Protein AF-A0A8H4LBF2-F1 (afdb_monomer)

Secondary structure (DSSP, 8-state):
--STTS-SHHHHHHHHHHHHHHHHHHHHHHHHHHHHHHH-STTS--------HHHHHHHHHHHHHHHHHHHHHHHHHHHHHHHHHTSPPHHHHHHHHHTT-PPPPSS--HHHHHHS-HHHHHHHHHHHHHHHHHHHHHHHH----------

Foldseek 3Di:
DPVVPQPDVVSVVLVVLVVLLVVLVVVVVVVVVVQCVVQVDPPDDDDPDDDDPVVLVVVLVVQLVVLLVNLVSLLVSLVVLLQVLQADDPVLCVVCVVVVHDDDHPDRDVVSNVSGDPVSVVSNVVSVVVSVVSNVCSNVSDDDDDDDDDD

Structure (mmCIF, N/CA/C/O backbone):
data_AF-A0A8H4LBF2-F1
#
_entry.id   AF-A0A8H4LBF2-F1
#
loop_
_atom_site.group_PDB
_atom_site.id
_atom_site.type_symbol
_atom_site.label_atom_id
_atom_site.label_alt_id
_atom_site.label_comp_id
_atom_site.label_asym_id
_atom_site.label_entity_id
_atom_site.label_seq_id
_atom_site.pdbx_PDB_ins_code
_atom_site.Cartn_x
_atom_site.Cartn_y
_atom_site.Cartn_z
_atom_site.occupancy
_atom_site.B_iso_or_equiv
_atom_site.auth_seq_id
_atom_site.auth_comp_id
_atom_site.auth_asym_id
_atom_site.auth_atom_id
_atom_site.pdbx_PDB_model_num
ATOM 1 N N . MET A 1 1 ? 18.751 13.906 20.011 1.00 41.94 1 MET A N 1
ATOM 2 C CA . MET A 1 1 ? 17.590 14.571 20.652 1.00 41.94 1 MET A CA 1
ATOM 3 C C . MET A 1 1 ? 16.353 14.667 19.734 1.00 41.94 1 MET A C 1
ATOM 5 O O . MET A 1 1 ? 15.510 15.525 19.936 1.00 41.94 1 MET A O 1
ATOM 9 N N . LEU A 1 2 ? 16.204 13.779 18.738 1.00 52.69 2 LEU A N 1
ATOM 10 C CA . LEU A 1 2 ? 14.989 13.670 17.903 1.00 52.69 2 LEU A CA 1
ATOM 11 C C . LEU A 1 2 ? 14.232 12.349 18.134 1.00 52.69 2 LEU A C 1
ATOM 13 O O . LEU A 1 2 ? 13.057 12.250 17.807 1.00 52.69 2 LEU A O 1
ATOM 17 N N . TRP A 1 3 ? 14.892 11.358 18.740 1.00 53.91 3 TRP A N 1
ATOM 18 C CA . TRP A 1 3 ? 14.364 10.005 18.937 1.00 53.91 3 TRP A CA 1
ATOM 19 C C . TRP A 1 3 ? 13.335 9.909 20.076 1.00 53.91 3 TRP A C 1
ATOM 21 O O . TRP A 1 3 ? 12.391 9.137 19.994 1.00 53.91 3 TRP A O 1
ATOM 31 N N . GLU A 1 4 ? 13.459 10.750 21.105 1.00 56.78 4 GLU A N 1
ATOM 32 C CA . GLU A 1 4 ? 12.587 10.722 22.294 1.00 56.78 4 GLU A CA 1
ATOM 33 C C . GLU A 1 4 ? 11.195 11.333 22.060 1.00 56.78 4 GLU A C 1
ATOM 35 O O . GLU A 1 4 ? 10.250 11.028 22.781 1.00 56.78 4 GLU A O 1
ATOM 40 N N . LYS A 1 5 ? 11.032 12.178 21.032 1.00 56.66 5 LYS A N 1
ATOM 41 C CA . LYS A 1 5 ? 9.732 12.784 20.687 1.00 56.66 5 LYS A CA 1
ATOM 42 C C . LYS A 1 5 ? 8.864 11.906 19.784 1.00 56.66 5 LYS A C 1
ATOM 44 O O . LYS A 1 5 ? 7.695 12.228 19.573 1.00 56.66 5 LYS A O 1
ATOM 49 N N . ILE A 1 6 ? 9.407 10.817 19.245 1.00 56.09 6 ILE A N 1
ATOM 50 C CA . ILE A 1 6 ? 8.674 9.935 18.340 1.00 56.09 6 ILE A CA 1
ATOM 51 C C . ILE A 1 6 ? 8.069 8.812 19.185 1.00 56.09 6 ILE A C 1
ATOM 53 O O . ILE A 1 6 ? 8.711 7.808 19.474 1.00 56.09 6 ILE A O 1
ATOM 57 N N . GLY A 1 7 ? 6.834 9.034 19.645 1.00 54.94 7 GLY A N 1
ATOM 58 C CA . GLY A 1 7 ? 6.114 8.118 20.531 1.00 54.94 7 GLY A CA 1
ATOM 59 C C . GLY A 1 7 ? 6.092 6.668 20.035 1.00 54.94 7 GLY A C 1
ATOM 60 O O . GLY A 1 7 ? 6.061 6.440 18.833 1.00 54.94 7 GLY A O 1
ATOM 61 N N . SER A 1 8 ? 6.104 5.725 20.990 1.00 62.41 8 SER A N 1
ATOM 62 C CA . SER A 1 8 ? 5.985 4.255 20.878 1.00 62.41 8 SER A CA 1
ATOM 63 C C . SER A 1 8 ? 6.383 3.652 19.522 1.00 62.41 8 SER A C 1
ATOM 65 O O . SER A 1 8 ? 5.649 3.816 18.552 1.00 62.41 8 SER A O 1
ATOM 67 N N . GLY A 1 9 ? 7.468 2.872 19.466 1.00 70.44 9 GLY A N 1
ATOM 68 C CA . GLY A 1 9 ? 8.115 2.381 18.233 1.00 70.44 9 GLY A CA 1
ATOM 69 C C . GLY A 1 9 ? 7.216 1.908 17.073 1.00 70.44 9 GLY A C 1
ATOM 70 O O . GLY A 1 9 ? 7.595 2.080 15.917 1.00 70.44 9 GLY A O 1
ATOM 71 N N . TRP A 1 10 ? 6.000 1.411 17.331 1.00 71.56 10 TRP A N 1
ATOM 72 C CA . TRP A 1 10 ? 5.013 1.091 16.291 1.00 71.56 10 TRP A CA 1
ATOM 73 C C . TRP A 1 10 ? 4.550 2.302 15.459 1.00 71.56 10 TRP A C 1
ATOM 75 O O . TRP A 1 10 ? 4.295 2.153 14.267 1.00 71.56 10 TRP A O 1
ATOM 85 N N . ARG A 1 11 ? 4.472 3.507 16.041 1.00 74.31 11 ARG A N 1
ATOM 86 C CA . ARG A 1 11 ? 4.106 4.740 15.320 1.00 74.31 11 ARG A CA 1
ATOM 87 C C . ARG A 1 11 ? 5.233 5.199 14.409 1.00 74.31 11 ARG A C 1
ATOM 89 O O . ARG A 1 11 ? 4.961 5.622 13.293 1.00 74.31 11 ARG A O 1
ATOM 96 N N . LEU A 1 12 ? 6.487 5.072 14.850 1.00 77.75 12 LEU A N 1
ATOM 97 C CA . LEU A 1 12 ? 7.650 5.333 14.000 1.00 77.75 12 LEU A CA 1
ATOM 98 C C . LEU A 1 12 ? 7.679 4.362 12.816 1.00 77.75 12 LEU A C 1
ATOM 100 O O . LEU A 1 12 ? 7.802 4.801 11.677 1.00 77.75 12 LEU A O 1
ATOM 104 N N . ALA A 1 13 ? 7.504 3.062 13.073 1.00 72.81 13 ALA A N 1
ATOM 105 C CA . ALA A 1 13 ? 7.440 2.052 12.020 1.00 72.81 13 ALA A CA 1
ATOM 106 C C . ALA A 1 13 ? 6.298 2.336 11.030 1.00 72.81 13 ALA A C 1
ATOM 108 O O . ALA A 1 13 ? 6.510 2.291 9.821 1.00 72.81 13 ALA A O 1
ATOM 109 N N . ALA A 1 14 ? 5.118 2.711 11.529 1.00 72.88 14 ALA A N 1
ATOM 110 C CA . ALA A 1 14 ? 3.988 3.112 10.697 1.00 72.88 14 ALA A CA 1
ATOM 111 C C . ALA A 1 14 ? 4.312 4.340 9.831 1.00 72.88 14 ALA A C 1
ATOM 113 O O . ALA A 1 14 ? 4.071 4.316 8.627 1.00 72.88 14 ALA A O 1
ATOM 114 N N . ILE A 1 15 ? 4.893 5.394 10.412 1.00 77.81 15 ILE A N 1
ATOM 115 C CA . ILE A 1 15 ?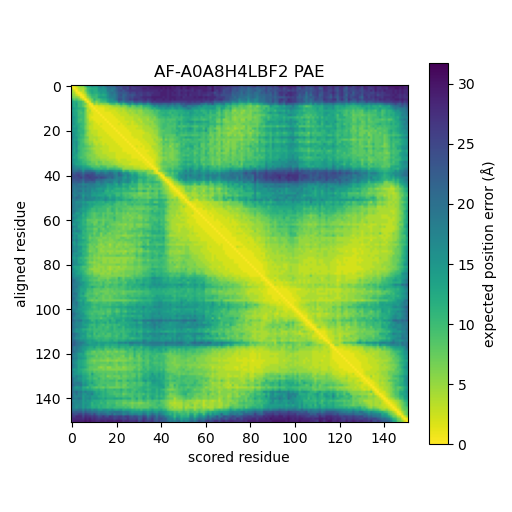 5.261 6.624 9.694 1.00 77.81 15 ILE A CA 1
ATOM 116 C C . ILE A 1 15 ? 6.301 6.325 8.610 1.00 77.81 15 ILE A C 1
ATOM 118 O O . ILE A 1 15 ? 6.101 6.704 7.459 1.00 77.81 15 ILE A O 1
ATOM 122 N N . LEU A 1 16 ? 7.373 5.603 8.945 1.00 79.38 16 LEU A N 1
ATOM 123 C CA . LEU A 1 16 ? 8.418 5.227 7.988 1.00 79.38 16 LEU A CA 1
ATOM 124 C C . LEU A 1 16 ? 7.846 4.412 6.824 1.00 79.38 16 LEU A C 1
ATOM 126 O O . LEU A 1 16 ? 8.136 4.698 5.665 1.00 79.38 16 LEU A O 1
ATOM 130 N N . ASN A 1 17 ? 6.980 3.447 7.128 1.00 75.94 17 ASN A N 1
ATOM 131 C CA . ASN A 1 17 ? 6.326 2.615 6.126 1.00 75.94 17 ASN A CA 1
ATOM 132 C C . ASN A 1 17 ? 5.354 3.418 5.243 1.00 75.94 17 ASN A C 1
ATOM 134 O O . ASN A 1 17 ? 5.272 3.195 4.038 1.00 75.94 17 ASN A O 1
ATOM 138 N N . THR A 1 18 ? 4.659 4.404 5.818 1.00 75.38 18 THR A N 1
ATOM 139 C CA . THR A 1 18 ? 3.793 5.327 5.063 1.00 75.38 18 THR A CA 1
ATOM 140 C C . THR A 1 18 ? 4.602 6.160 4.081 1.00 75.38 18 THR A C 1
ATOM 142 O O . THR A 1 18 ? 4.245 6.250 2.910 1.00 75.38 18 THR A O 1
ATOM 145 N N . ILE A 1 19 ? 5.698 6.761 4.554 1.00 81.44 19 ILE A N 1
ATOM 146 C CA . ILE A 1 19 ? 6.563 7.623 3.743 1.00 81.44 19 ILE A CA 1
ATOM 147 C C . ILE A 1 19 ? 7.172 6.816 2.596 1.00 81.44 19 ILE A C 1
ATOM 149 O O . ILE A 1 19 ? 7.114 7.255 1.450 1.00 81.44 19 ILE A O 1
ATOM 153 N N . ALA A 1 20 ? 7.694 5.622 2.887 1.00 77.31 20 ALA A N 1
ATOM 154 C CA . ALA A 1 20 ? 8.256 4.737 1.874 1.00 77.31 20 ALA A CA 1
ATOM 155 C C . ALA A 1 20 ? 7.223 4.401 0.787 1.00 77.31 20 ALA A C 1
ATOM 157 O O . ALA A 1 20 ? 7.475 4.623 -0.396 1.00 77.31 20 ALA A O 1
ATOM 158 N N . VAL A 1 21 ? 6.028 3.944 1.175 1.00 76.44 21 VAL A N 1
ATOM 159 C CA . VAL A 1 21 ? 4.952 3.605 0.229 1.00 76.44 21 VAL A CA 1
ATOM 160 C C . VAL A 1 21 ? 4.486 4.809 -0.584 1.00 76.44 21 VAL A C 1
ATOM 162 O O . VAL A 1 21 ? 4.242 4.673 -1.783 1.00 76.44 21 VAL A O 1
ATOM 165 N N . PHE A 1 22 ? 4.390 5.988 0.029 1.00 79.00 22 PHE A N 1
ATOM 166 C CA . PHE A 1 22 ? 4.002 7.207 -0.674 1.00 79.00 22 PHE A CA 1
ATOM 167 C C . PHE A 1 22 ? 5.025 7.581 -1.754 1.00 79.00 22 PHE A C 1
ATOM 169 O O . PHE A 1 22 ? 4.645 7.816 -2.899 1.00 79.00 22 PHE A O 1
ATOM 176 N N . ILE A 1 23 ? 6.322 7.545 -1.426 1.00 81.81 23 ILE A N 1
ATOM 177 C CA . ILE A 1 23 ? 7.407 7.796 -2.386 1.00 81.81 23 ILE A CA 1
ATOM 178 C C . ILE A 1 23 ? 7.342 6.796 -3.548 1.00 81.81 23 ILE A C 1
ATOM 180 O O . ILE A 1 23 ? 7.389 7.206 -4.708 1.00 81.81 23 ILE A O 1
ATOM 184 N N . PHE A 1 24 ? 7.168 5.503 -3.260 1.00 75.38 24 PHE A N 1
ATOM 185 C CA . PHE A 1 24 ? 7.070 4.476 -4.301 1.00 75.38 24 PHE A CA 1
ATOM 186 C C . PHE A 1 24 ? 5.841 4.645 -5.193 1.00 75.38 24 PHE A C 1
ATOM 188 O O . PHE A 1 24 ? 5.935 4.475 -6.407 1.00 75.38 24 PHE A O 1
ATOM 195 N N . THR A 1 25 ? 4.701 5.016 -4.614 1.00 74.62 25 THR A N 1
ATOM 196 C CA . THR A 1 25 ? 3.462 5.233 -5.371 1.00 74.62 25 THR A CA 1
ATOM 197 C C . THR A 1 25 ? 3.590 6.439 -6.301 1.00 74.62 25 THR A C 1
ATOM 199 O O . THR A 1 25 ? 3.202 6.357 -7.463 1.00 74.62 25 THR A O 1
ATOM 202 N N . ILE A 1 26 ? 4.196 7.534 -5.828 1.00 81.12 26 ILE A N 1
ATOM 203 C CA . ILE A 1 26 ? 4.478 8.716 -6.654 1.00 81.12 26 ILE A CA 1
ATOM 204 C C . ILE A 1 26 ? 5.456 8.373 -7.779 1.00 81.12 26 ILE A C 1
ATOM 206 O O . ILE A 1 26 ? 5.205 8.715 -8.932 1.00 81.12 26 ILE A O 1
ATOM 210 N N . PHE A 1 27 ? 6.536 7.654 -7.471 1.00 81.25 27 PHE A N 1
ATOM 211 C CA . PHE A 1 27 ? 7.506 7.226 -8.476 1.00 81.25 27 PHE A CA 1
ATOM 212 C C . PHE A 1 27 ? 6.857 6.348 -9.558 1.00 81.25 27 PHE A C 1
ATOM 214 O O . PHE A 1 27 ? 7.015 6.617 -10.748 1.00 81.25 27 PHE A O 1
ATOM 221 N N . GLY A 1 28 ? 6.052 5.358 -9.159 1.00 75.12 28 GLY A N 1
ATOM 222 C CA . GLY A 1 28 ? 5.296 4.515 -10.087 1.00 75.12 28 GLY A CA 1
ATOM 223 C C . GLY A 1 28 ? 4.296 5.303 -10.941 1.00 75.12 28 GLY A C 1
ATOM 224 O O . GLY A 1 28 ? 4.219 5.086 -12.149 1.00 75.12 28 GLY A O 1
ATOM 225 N N . ALA A 1 29 ? 3.577 6.262 -10.351 1.00 77.19 29 ALA A N 1
ATOM 226 C CA . ALA A 1 29 ? 2.634 7.117 -11.073 1.00 77.19 29 ALA A CA 1
ATOM 227 C C . ALA A 1 29 ? 3.327 8.011 -12.115 1.00 77.19 29 ALA A C 1
ATOM 229 O O . ALA A 1 29 ? 2.810 8.167 -13.220 1.00 77.19 29 ALA A O 1
ATOM 230 N N . ILE A 1 30 ? 4.509 8.553 -11.797 1.00 83.50 30 ILE A N 1
ATOM 231 C CA . ILE A 1 30 ? 5.317 9.345 -12.737 1.00 83.50 30 ILE A CA 1
ATOM 232 C C . ILE A 1 30 ? 5.743 8.488 -13.930 1.00 83.50 30 ILE A C 1
ATOM 234 O O . ILE A 1 30 ? 5.597 8.921 -15.072 1.00 83.50 30 ILE A O 1
ATOM 238 N N . LEU A 1 31 ? 6.229 7.268 -13.685 1.00 75.94 31 LEU A N 1
ATOM 239 C CA . LEU A 1 31 ? 6.641 6.357 -14.754 1.00 75.94 31 LEU A CA 1
ATOM 240 C C . LEU A 1 31 ? 5.467 5.951 -15.649 1.00 75.94 31 LEU A C 1
ATOM 242 O O . LEU A 1 31 ? 5.604 5.954 -16.871 1.00 75.94 31 LEU A O 1
ATOM 246 N N . LEU A 1 32 ? 4.307 5.649 -15.060 1.00 73.62 32 LEU A N 1
ATOM 247 C CA . LEU A 1 32 ? 3.093 5.336 -15.816 1.00 73.62 32 LEU A CA 1
ATOM 248 C C . LEU A 1 32 ? 2.625 6.525 -16.652 1.00 73.62 32 LEU A C 1
ATOM 250 O O . LEU A 1 32 ? 2.347 6.364 -17.837 1.00 73.62 32 LEU A O 1
ATOM 254 N N . TYR A 1 33 ? 2.581 7.721 -16.064 1.00 81.06 33 TYR A N 1
ATOM 255 C CA . TYR A 1 33 ? 2.230 8.942 -16.784 1.00 81.06 33 TYR A CA 1
ATOM 256 C C . TYR A 1 33 ? 3.183 9.190 -17.957 1.00 81.06 33 TYR A C 1
ATOM 258 O O . TYR A 1 33 ? 2.743 9.453 -19.076 1.00 81.06 33 TYR A O 1
ATOM 266 N N . TRP A 1 34 ? 4.490 9.049 -17.722 1.00 78.75 34 TRP A N 1
ATOM 267 C CA . TRP A 1 34 ? 5.499 9.224 -18.759 1.00 78.75 34 TRP A CA 1
ATOM 268 C C . TRP A 1 34 ? 5.333 8.199 -19.886 1.00 78.75 34 TRP A C 1
ATOM 270 O O . TRP A 1 34 ? 5.287 8.583 -21.054 1.00 78.75 34 TRP A O 1
ATOM 280 N N . SER A 1 35 ? 5.124 6.928 -19.536 1.00 69.19 35 SER A N 1
ATOM 281 C CA . SER A 1 35 ? 4.858 5.841 -20.484 1.00 69.19 35 SER A CA 1
ATOM 282 C C . SER A 1 35 ? 3.615 6.107 -21.342 1.00 69.19 35 SER A C 1
ATOM 284 O O . SER A 1 35 ? 3.694 6.077 -22.569 1.00 69.19 35 SER A O 1
ATOM 286 N N . VAL A 1 36 ? 2.484 6.475 -20.729 1.00 73.88 36 VAL A N 1
ATOM 287 C CA . VAL A 1 36 ? 1.234 6.779 -21.450 1.00 73.88 36 VAL A CA 1
ATOM 288 C C . VAL A 1 36 ? 1.398 8.002 -22.356 1.00 73.88 36 VAL A C 1
ATOM 290 O O . VAL A 1 36 ? 0.967 7.974 -23.508 1.00 73.88 36 VAL A O 1
ATOM 293 N N . SER A 1 37 ? 2.069 9.055 -21.873 1.00 78.00 37 SER A N 1
ATOM 294 C CA . SER A 1 37 ? 2.296 10.278 -22.655 1.00 78.00 37 SER A CA 1
ATOM 295 C C . SER A 1 37 ? 3.179 10.058 -23.888 1.00 78.00 37 SER A C 1
ATOM 297 O O . SER A 1 37 ? 3.022 10.761 -24.883 1.00 78.00 37 SER A O 1
ATOM 299 N N . LYS A 1 38 ? 4.095 9.081 -23.840 1.00 72.62 38 LYS A N 1
ATOM 300 C CA . LYS A 1 38 ? 4.989 8.741 -24.955 1.00 72.62 38 LYS A CA 1
ATOM 301 C C . LYS A 1 38 ? 4.418 7.682 -25.891 1.00 72.62 38 LYS A C 1
ATOM 303 O O . LYS A 1 38 ? 4.654 7.777 -27.090 1.00 72.62 38 LYS A O 1
ATOM 308 N N . SER A 1 39 ? 3.682 6.701 -25.370 1.00 64.56 39 SER A N 1
ATOM 309 C CA . SER A 1 39 ? 3.162 5.582 -26.167 1.00 64.56 39 SER A CA 1
ATOM 310 C C . SER A 1 39 ? 1.886 5.947 -26.944 1.00 64.56 39 SER A C 1
ATOM 312 O O . SER A 1 39 ? 1.576 5.305 -27.942 1.00 64.56 39 SER A O 1
ATOM 314 N N . GLY A 1 40 ? 1.129 6.974 -26.524 1.00 60.34 40 GLY A N 1
ATOM 315 C CA . GLY A 1 40 ? -0.064 7.468 -27.237 1.00 60.34 40 GLY A CA 1
ATOM 316 C C . GLY A 1 40 ? -1.248 6.484 -27.314 1.00 60.34 40 GLY A C 1
ATOM 317 O O . GLY A 1 40 ? -2.327 6.860 -27.765 1.00 60.34 40 GLY A O 1
ATOM 318 N N . SER A 1 41 ? -1.075 5.241 -26.855 1.00 60.00 41 SER A N 1
ATOM 319 C CA . SER A 1 41 ? -2.067 4.165 -26.844 1.00 60.00 41 SER A CA 1
ATOM 320 C C . SER A 1 41 ? -1.833 3.230 -25.652 1.00 60.00 41 SER A C 1
ATOM 322 O O . SER A 1 41 ? -0.701 3.019 -25.222 1.00 60.00 41 SER A O 1
ATOM 324 N N . MET A 1 42 ? -2.916 2.655 -25.116 1.00 57.00 42 MET A N 1
ATOM 325 C CA . MET A 1 42 ? -2.873 1.692 -24.003 1.00 57.00 42 MET A CA 1
ATOM 326 C C . MET A 1 42 ? -2.426 0.283 -24.432 1.00 57.00 42 MET A C 1
ATOM 328 O O . MET A 1 42 ? -2.144 -0.541 -23.570 1.00 57.00 42 MET A O 1
ATOM 332 N N . ASN A 1 43 ? -2.379 -0.003 -25.739 1.00 59.88 43 ASN A N 1
ATOM 333 C CA . ASN A 1 43 ? -2.081 -1.340 -26.277 1.00 59.88 43 ASN A CA 1
ATOM 334 C C . ASN A 1 43 ? -0.663 -1.482 -26.851 1.00 59.88 43 ASN A C 1
ATOM 336 O O . ASN A 1 43 ? -0.302 -2.554 -27.333 1.00 59.88 43 ASN A O 1
ATOM 340 N N . THR A 1 44 ? 0.142 -0.421 -26.837 1.00 63.97 44 THR A N 1
ATOM 341 C CA . THR A 1 44 ? 1.519 -0.450 -27.339 1.00 63.97 44 THR A CA 1
ATOM 342 C C . THR A 1 44 ? 2.501 -0.643 -26.194 1.00 63.97 44 THR A C 1
ATOM 344 O O . THR A 1 44 ? 2.613 0.197 -25.298 1.00 63.97 44 THR A O 1
ATOM 347 N N . ASN A 1 45 ? 3.232 -1.760 -26.244 1.00 68.38 45 ASN A N 1
ATOM 348 C CA . ASN A 1 45 ? 4.337 -2.041 -25.333 1.00 68.38 45 ASN A CA 1
ATOM 349 C C . ASN A 1 45 ? 5.410 -0.955 -25.480 1.00 68.38 45 ASN A C 1
ATOM 351 O O . ASN A 1 45 ? 5.920 -0.721 -26.575 1.00 68.38 45 ASN A O 1
ATOM 355 N N . PHE A 1 46 ? 5.742 -0.288 -24.377 1.00 71.50 46 PHE A N 1
ATOM 356 C CA . PHE A 1 46 ? 6.771 0.745 -24.358 1.00 71.50 46 PHE A CA 1
ATOM 357 C C . PHE A 1 46 ? 8.155 0.111 -24.173 1.00 71.50 46 PHE A C 1
ATOM 359 O O . PHE A 1 46 ? 8.447 -0.466 -23.123 1.00 71.50 46 PHE A O 1
ATOM 366 N N . ILE A 1 47 ? 9.015 0.233 -25.187 1.00 74.25 47 ILE A N 1
ATOM 367 C CA . ILE A 1 47 ? 10.414 -0.204 -25.115 1.00 74.25 47 ILE A CA 1
ATOM 368 C C . ILE A 1 47 ? 11.214 0.903 -24.427 1.00 74.25 47 ILE A C 1
ATOM 370 O O . ILE A 1 47 ? 11.493 1.945 -25.014 1.00 74.25 47 ILE A O 1
ATOM 374 N N . PHE A 1 48 ? 11.555 0.691 -23.157 1.00 74.88 48 PHE A N 1
ATOM 375 C CA . PHE A 1 48 ? 12.293 1.670 -22.351 1.00 74.88 48 PHE A CA 1
ATOM 376 C C . PHE A 1 48 ? 13.816 1.457 -22.370 1.00 74.88 48 PHE A C 1
ATOM 378 O O . PHE A 1 48 ? 14.558 2.357 -21.982 1.00 74.88 48 PHE A O 1
ATOM 385 N N . PHE A 1 49 ? 14.288 0.273 -22.773 1.00 76.06 49 PHE A N 1
ATOM 386 C CA . PHE A 1 49 ? 15.707 -0.075 -22.803 1.00 76.06 49 PHE A CA 1
ATOM 387 C C . PHE A 1 49 ? 15.994 -1.056 -23.939 1.00 76.06 49 PHE A C 1
ATOM 389 O O . PHE A 1 49 ? 15.389 -2.125 -24.004 1.00 76.06 49 PHE A O 1
ATOM 396 N N . GLU A 1 50 ? 16.942 -0.695 -24.799 1.00 80.25 50 GLU A N 1
ATOM 397 C CA . GLU A 1 50 ? 17.416 -1.523 -25.903 1.00 80.25 50 GLU A CA 1
ATOM 398 C C . GLU A 1 50 ? 18.931 -1.686 -25.782 1.00 80.25 50 GLU A C 1
ATOM 400 O O . GLU A 1 50 ? 19.686 -0.711 -25.762 1.00 80.25 50 GLU A O 1
ATOM 405 N N . ASN A 1 51 ? 19.381 -2.928 -25.626 1.00 80.88 51 ASN A N 1
ATOM 406 C CA . ASN A 1 51 ? 20.794 -3.279 -25.582 1.00 80.88 51 ASN A CA 1
ATOM 407 C C . ASN A 1 51 ? 20.963 -4.785 -25.849 1.00 80.88 51 ASN A C 1
ATOM 409 O O . ASN A 1 51 ? 19.991 -5.535 -25.953 1.00 80.88 51 ASN A O 1
ATOM 413 N N . SER A 1 52 ? 22.216 -5.235 -25.895 1.00 83.19 52 SER A N 1
ATOM 414 C CA . SER A 1 52 ? 22.612 -6.643 -25.922 1.00 83.19 52 SER A CA 1
ATOM 415 C C . SER A 1 52 ? 21.829 -7.511 -24.925 1.00 83.19 52 SER A C 1
ATOM 417 O O . SER A 1 52 ? 21.541 -7.096 -23.799 1.00 83.19 52 SER A O 1
ATOM 419 N N . CYS A 1 53 ? 21.543 -8.756 -25.323 1.00 81.50 53 CYS A N 1
ATOM 420 C CA . CYS A 1 53 ? 20.738 -9.709 -24.550 1.00 81.50 53 CYS A CA 1
ATOM 421 C C . CYS A 1 53 ? 21.219 -9.859 -23.091 1.00 81.50 53 CYS A C 1
ATOM 423 O O . CYS A 1 53 ? 20.411 -9.828 -22.163 1.00 81.50 53 CYS A O 1
ATOM 425 N N . ASN A 1 54 ? 22.537 -9.906 -22.859 1.00 83.50 54 ASN A N 1
ATOM 426 C CA . ASN A 1 54 ? 23.101 -9.996 -21.507 1.00 83.50 54 ASN A CA 1
ATOM 427 C C . ASN A 1 54 ? 22.789 -8.767 -20.637 1.00 83.50 54 ASN A C 1
ATOM 429 O O . ASN A 1 54 ? 22.455 -8.922 -19.460 1.00 83.50 54 ASN A O 1
ATOM 433 N N . GLN A 1 55 ? 22.872 -7.554 -21.194 1.00 83.81 55 GLN A N 1
ATOM 434 C CA . GLN A 1 55 ? 22.549 -6.337 -20.445 1.00 83.81 55 GLN A CA 1
ATOM 435 C C . GLN A 1 55 ? 21.045 -6.218 -20.196 1.00 83.81 55 GLN A C 1
ATOM 437 O O . GLN A 1 55 ? 2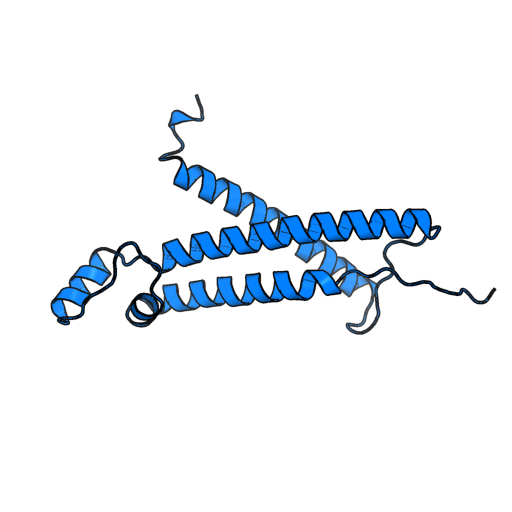0.636 -5.977 -19.061 1.00 83.81 55 GLN A O 1
ATOM 442 N N . SER A 1 56 ? 20.221 -6.475 -21.212 1.00 83.81 56 SER A N 1
ATOM 443 C CA . SER A 1 56 ? 18.758 -6.439 -21.103 1.00 83.81 56 SER A CA 1
ATOM 444 C C . SER A 1 56 ? 18.232 -7.454 -20.082 1.00 83.81 56 SER A C 1
ATOM 446 O O . SER A 1 56 ? 17.353 -7.129 -19.284 1.00 83.81 56 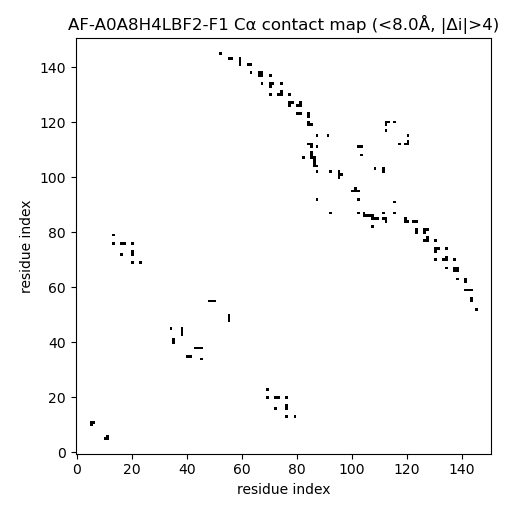SER A O 1
ATOM 448 N N . LYS A 1 57 ? 18.835 -8.649 -20.012 1.00 83.69 57 LYS A N 1
ATOM 449 C CA . LYS A 1 57 ? 18.517 -9.664 -18.997 1.00 83.69 57 LYS A CA 1
ATOM 450 C C . LYS A 1 57 ? 18.864 -9.205 -17.579 1.00 83.69 57 LYS A C 1
ATOM 452 O O . LYS A 1 57 ? 18.073 -9.409 -16.661 1.00 83.69 57 LYS A O 1
ATOM 457 N N . SER A 1 58 ? 20.024 -8.571 -17.394 1.00 86.12 58 SER A N 1
ATOM 458 C CA . SER A 1 58 ? 20.438 -8.036 -16.089 1.00 86.12 58 SER A CA 1
ATOM 459 C C . SER A 1 58 ? 19.506 -6.911 -15.625 1.00 86.12 58 SER A C 1
ATOM 461 O O . SER A 1 58 ? 19.022 -6.928 -14.495 1.00 86.12 58 SER A O 1
ATOM 463 N N . VAL A 1 59 ? 19.175 -5.971 -16.516 1.00 83.94 59 VAL A N 1
ATOM 464 C CA . VAL A 1 59 ? 18.243 -4.869 -16.225 1.00 83.94 59 VAL A CA 1
ATOM 465 C C . VAL A 1 59 ? 16.850 -5.396 -15.882 1.00 83.94 59 VAL A C 1
ATOM 467 O O . VAL A 1 59 ? 16.265 -4.969 -14.889 1.00 83.94 59 VAL A O 1
ATOM 470 N N . ASN A 1 60 ? 16.334 -6.359 -16.649 1.00 84.12 60 ASN A N 1
ATOM 471 C CA . ASN A 1 60 ? 15.047 -6.986 -16.365 1.00 84.12 60 ASN A CA 1
ATOM 472 C C . ASN A 1 60 ? 15.035 -7.657 -14.978 1.00 84.12 60 ASN A C 1
ATOM 474 O O . ASN A 1 60 ? 14.106 -7.426 -14.206 1.00 84.12 60 ASN A O 1
ATOM 478 N N . LEU A 1 61 ? 16.092 -8.395 -14.616 1.00 85.62 61 LEU A N 1
ATOM 479 C CA . LEU A 1 61 ? 16.227 -9.003 -13.289 1.00 85.62 61 LEU A CA 1
ATOM 480 C C . LEU A 1 61 ? 16.175 -7.952 -12.169 1.00 85.62 61 LEU A C 1
ATOM 482 O O . LEU A 1 61 ? 15.413 -8.109 -11.214 1.00 85.62 61 LEU A O 1
ATOM 486 N N . TRP A 1 62 ? 16.961 -6.878 -12.282 1.00 84.62 62 TRP A N 1
ATOM 487 C CA . TRP A 1 62 ? 16.994 -5.812 -11.276 1.00 84.62 62 TRP A CA 1
ATOM 488 C C . TRP A 1 62 ? 15.655 -5.094 -11.142 1.00 84.62 62 TRP A C 1
ATOM 490 O O . TRP A 1 62 ? 15.229 -4.805 -10.023 1.00 84.62 62 TRP A O 1
ATOM 500 N N . LEU A 1 63 ? 14.963 -4.855 -12.256 1.00 84.19 63 LEU A N 1
ATOM 501 C CA . LEU A 1 63 ? 13.620 -4.285 -12.240 1.00 84.19 63 LEU A CA 1
ATOM 502 C C . LEU A 1 63 ? 12.632 -5.226 -11.554 1.00 84.19 63 LEU A C 1
ATOM 504 O O . LEU A 1 63 ? 11.933 -4.792 -10.646 1.00 84.19 63 LEU A O 1
ATOM 508 N N . HIS A 1 64 ? 12.610 -6.517 -11.891 1.00 83.38 64 HIS A N 1
ATOM 509 C CA . HIS A 1 64 ? 11.737 -7.475 -11.208 1.00 83.38 64 HIS A CA 1
ATOM 510 C C . HIS A 1 64 ? 12.022 -7.558 -9.705 1.00 83.38 64 HIS A C 1
ATOM 512 O O . HIS A 1 64 ? 11.086 -7.608 -8.907 1.00 83.38 64 HIS A O 1
ATOM 518 N N . LEU A 1 65 ? 13.293 -7.535 -9.296 1.00 84.31 65 LEU A N 1
ATOM 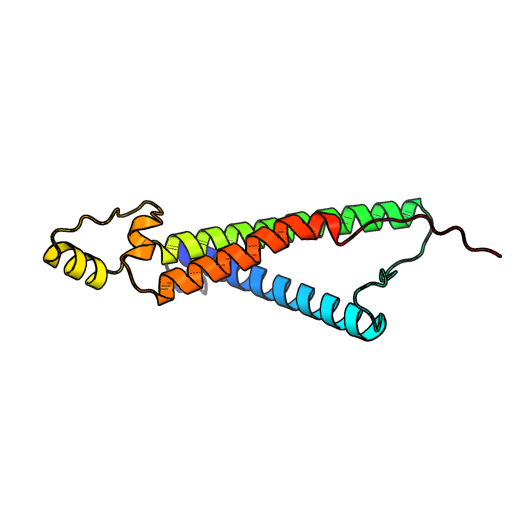519 C CA . LEU A 1 65 ? 13.670 -7.505 -7.881 1.00 84.31 65 LEU A CA 1
ATOM 520 C C . LEU A 1 65 ? 13.154 -6.242 -7.187 1.00 84.31 65 LEU A C 1
ATOM 522 O O . LEU A 1 65 ? 12.498 -6.340 -6.149 1.00 84.31 65 LEU A O 1
ATOM 526 N N . LEU A 1 66 ? 13.401 -5.068 -7.775 1.00 82.56 66 LEU A N 1
ATOM 527 C CA . LEU A 1 66 ? 12.932 -3.791 -7.244 1.00 82.56 66 LEU A CA 1
ATOM 528 C C . LEU A 1 66 ? 11.407 -3.791 -7.092 1.00 82.56 66 LEU A C 1
ATOM 530 O O . LEU A 1 66 ? 10.889 -3.461 -6.026 1.00 82.56 66 LEU A O 1
ATOM 534 N N . LEU A 1 67 ? 10.689 -4.211 -8.132 1.00 82.56 67 LEU A N 1
ATOM 535 C CA . LEU A 1 67 ? 9.229 -4.240 -8.159 1.00 82.56 67 LEU A CA 1
ATOM 536 C C . LEU A 1 67 ? 8.643 -5.226 -7.140 1.00 82.56 67 LEU A C 1
ATOM 538 O O . LEU A 1 67 ? 7.657 -4.904 -6.473 1.00 82.56 67 LEU A O 1
ATOM 542 N N . ASN A 1 68 ? 9.262 -6.393 -6.947 1.00 83.25 68 ASN A N 1
ATOM 543 C CA . ASN A 1 68 ? 8.848 -7.353 -5.920 1.00 83.25 68 ASN A CA 1
ATOM 544 C C . ASN A 1 68 ? 9.025 -6.792 -4.503 1.00 83.25 68 ASN A C 1
ATOM 546 O O . ASN A 1 68 ? 8.113 -6.908 -3.682 1.00 83.25 68 ASN A O 1
ATOM 550 N N . VAL A 1 69 ? 10.154 -6.135 -4.210 1.00 83.06 69 VAL A N 1
ATOM 551 C CA . VAL A 1 69 ? 10.376 -5.500 -2.899 1.00 83.06 69 VAL A CA 1
ATOM 552 C C . VAL A 1 69 ? 9.371 -4.370 -2.670 1.00 83.06 69 VAL A C 1
ATOM 554 O O . VAL A 1 69 ? 8.739 -4.312 -1.615 1.00 83.06 69 VAL A O 1
ATOM 557 N N . CYS A 1 70 ? 9.170 -3.507 -3.669 1.00 79.19 70 CYS A N 1
ATOM 558 C CA . CYS A 1 70 ? 8.241 -2.381 -3.577 1.00 79.19 70 CYS A CA 1
ATOM 559 C C . CYS A 1 70 ? 6.804 -2.854 -3.352 1.00 79.19 70 CYS A C 1
ATOM 561 O O . CYS A 1 70 ? 6.143 -2.412 -2.413 1.00 79.19 70 CYS A O 1
ATOM 563 N N . SER A 1 71 ? 6.323 -3.779 -4.183 1.00 82.19 71 SER A N 1
ATOM 564 C CA . SER A 1 71 ? 4.954 -4.289 -4.087 1.00 82.19 71 SER A CA 1
ATOM 565 C C . SER A 1 71 ? 4.700 -5.019 -2.766 1.00 82.19 71 SER A C 1
ATOM 567 O O . SER A 1 71 ? 3.655 -4.814 -2.152 1.00 82.19 71 SER A O 1
ATOM 569 N N . THR A 1 72 ? 5.678 -5.780 -2.267 1.00 83.88 72 THR A N 1
ATOM 570 C CA . THR A 1 72 ? 5.610 -6.407 -0.938 1.00 83.88 72 THR A CA 1
ATOM 571 C C . THR A 1 72 ? 5.549 -5.357 0.174 1.00 83.88 72 THR A C 1
ATOM 573 O O . THR A 1 72 ? 4.767 -5.504 1.110 1.00 83.88 72 THR A O 1
ATOM 576 N N . GLY A 1 73 ? 6.317 -4.267 0.068 1.00 83.38 73 GLY A N 1
ATOM 577 C CA . GLY A 1 73 ? 6.267 -3.151 1.017 1.00 83.38 73 GLY A CA 1
ATOM 578 C C . GLY A 1 73 ? 4.903 -2.453 1.044 1.00 83.38 73 GLY A C 1
ATOM 579 O O . GLY A 1 73 ? 4.324 -2.260 2.114 1.00 83.38 73 GLY A O 1
ATOM 580 N N . VAL A 1 74 ? 4.342 -2.143 -0.131 1.00 83.00 74 VAL A N 1
ATOM 581 C CA . VAL A 1 74 ? 2.987 -1.573 -0.265 1.00 83.00 74 VAL A CA 1
ATOM 582 C C . VAL A 1 74 ? 1.940 -2.512 0.326 1.00 83.00 74 VAL A C 1
ATOM 584 O O . VAL A 1 74 ? 1.060 -2.064 1.066 1.00 83.00 74 VAL A O 1
ATOM 587 N N . LEU A 1 75 ? 2.051 -3.814 0.053 1.00 85.62 75 LEU A N 1
ATOM 588 C CA . LEU A 1 75 ? 1.161 -4.830 0.599 1.00 85.62 75 LEU A CA 1
ATOM 589 C C . LEU A 1 75 ? 1.279 -4.917 2.127 1.00 85.62 75 LEU A C 1
ATOM 591 O O . LEU A 1 75 ? 0.262 -4.916 2.816 1.00 85.62 75 LEU A O 1
ATOM 595 N N . ALA A 1 76 ? 2.491 -4.936 2.682 1.00 84.94 76 ALA A N 1
ATOM 596 C CA . ALA A 1 76 ? 2.722 -4.972 4.125 1.00 84.94 76 ALA A CA 1
ATOM 597 C C . ALA A 1 76 ? 2.166 -3.722 4.829 1.00 84.94 76 ALA A C 1
ATOM 599 O O . ALA A 1 76 ? 1.500 -3.827 5.859 1.00 84.94 76 ALA A O 1
ATOM 600 N N . SER A 1 77 ? 2.374 -2.541 4.246 1.00 84.25 77 SER A N 1
ATOM 601 C CA . SER A 1 77 ? 1.822 -1.276 4.740 1.00 84.25 77 SER A CA 1
ATOM 602 C C . SER A 1 77 ? 0.306 -1.240 4.705 1.00 84.25 77 SER A C 1
ATOM 604 O O . SER A 1 77 ? -0.335 -0.942 5.712 1.00 84.25 77 SER A O 1
ATOM 606 N N . SER A 1 78 ? -0.281 -1.647 3.584 1.00 86.94 78 SER A N 1
ATOM 607 C CA . SER A 1 78 ? -1.732 -1.738 3.445 1.00 86.94 78 SER A CA 1
ATOM 608 C C . SER A 1 78 ? -2.308 -2.718 4.465 1.00 86.94 78 SER A C 1
ATOM 610 O O . SER A 1 78 ? -3.294 -2.400 5.121 1.00 86.94 78 SER A O 1
ATOM 612 N N . ASN A 1 79 ? -1.651 -3.860 4.695 1.00 87.19 79 ASN A N 1
ATOM 613 C CA . ASN A 1 79 ? -2.032 -4.814 5.740 1.00 87.19 79 ASN A CA 1
ATOM 614 C C . ASN A 1 79 ? -1.955 -4.223 7.151 1.00 87.19 79 ASN A C 1
ATOM 616 O O . ASN A 1 79 ? -2.840 -4.481 7.968 1.00 87.19 79 ASN A O 1
ATOM 620 N N . PHE A 1 80 ? -0.944 -3.408 7.445 1.00 84.69 80 PHE A N 1
ATOM 621 C CA . PHE A 1 80 ? -0.854 -2.695 8.716 1.00 84.69 80 PHE A CA 1
ATOM 622 C C . PHE A 1 80 ? -2.019 -1.705 8.892 1.00 84.69 80 PHE A C 1
ATOM 624 O O . PHE A 1 80 ? -2.721 -1.749 9.904 1.00 84.69 80 PHE A O 1
ATOM 631 N N . PHE A 1 81 ? -2.298 -0.861 7.895 1.00 84.00 81 PHE A N 1
ATOM 632 C CA . PHE A 1 81 ? -3.421 0.083 7.953 1.00 84.00 81 PHE A CA 1
ATOM 633 C C . PHE A 1 81 ? -4.774 -0.611 8.030 1.00 84.00 81 PHE A C 1
ATOM 635 O O . PHE A 1 81 ? -5.643 -0.184 8.787 1.00 84.00 81 PHE A O 1
ATOM 642 N N . MET A 1 82 ? -4.939 -1.716 7.310 1.00 87.19 82 MET A N 1
ATOM 643 C CA . MET A 1 82 ? -6.127 -2.556 7.383 1.00 87.19 82 MET A CA 1
ATOM 644 C C . MET A 1 82 ? -6.355 -3.104 8.800 1.00 87.19 82 MET A C 1
ATOM 646 O O . MET A 1 82 ? -7.499 -3.125 9.261 1.00 87.19 82 MET A O 1
ATOM 650 N N . GLN A 1 83 ? -5.300 -3.486 9.529 1.00 86.81 83 GLN A N 1
ATOM 651 C CA . GLN A 1 83 ? -5.403 -3.905 10.935 1.00 86.81 83 GLN A CA 1
ATOM 652 C C . GLN A 1 83 ? -5.786 -2.745 11.862 1.00 86.81 83 GLN A C 1
ATOM 654 O O . GLN A 1 83 ? -6.665 -2.900 12.714 1.00 86.81 83 G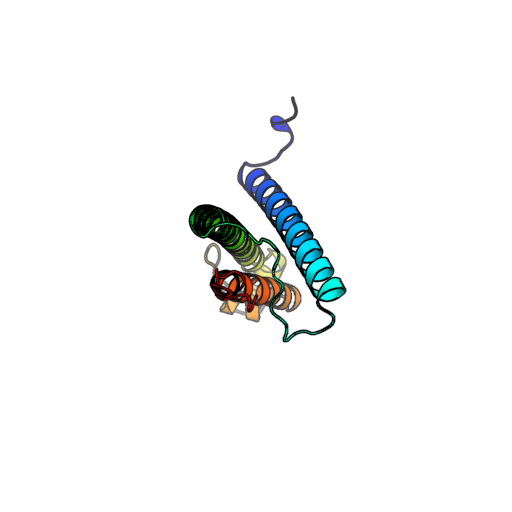LN A O 1
ATOM 659 N N . VAL A 1 84 ? -5.193 -1.565 11.660 1.00 84.06 84 VAL A N 1
ATOM 660 C CA . VAL A 1 84 ? -5.553 -0.352 12.414 1.00 84.06 84 VAL A CA 1
ATOM 661 C C . VAL A 1 84 ? -7.021 0.022 12.178 1.00 84.06 84 VAL A C 1
ATOM 663 O O . VAL A 1 84 ? -7.751 0.263 13.135 1.00 84.06 84 VAL A O 1
ATOM 666 N N . LEU A 1 85 ? -7.488 -0.001 10.926 1.00 84.75 85 LEU A N 1
ATOM 667 C CA . LEU A 1 85 ? -8.879 0.301 10.561 1.00 84.75 85 LEU A CA 1
ATOM 668 C C . LEU A 1 85 ? -9.879 -0.739 11.082 1.00 84.75 85 LEU A C 1
ATOM 670 O O . LEU A 1 85 ? -11.029 -0.396 11.344 1.00 84.75 85 LEU A O 1
ATOM 674 N N . SER A 1 86 ? -9.443 -1.990 11.254 1.00 84.81 86 SER A N 1
ATOM 675 C CA . SER A 1 86 ? -10.257 -3.074 11.824 1.00 84.81 86 SER A CA 1
ATOM 676 C C . SER A 1 86 ? -10.443 -2.968 13.336 1.00 84.81 86 SER A C 1
ATOM 678 O O . SER A 1 86 ? -11.275 -3.685 13.897 1.00 84.81 86 SER A O 1
ATOM 680 N N . SER A 1 87 ? -9.688 -2.090 14.000 1.00 85.19 87 SER A N 1
ATOM 681 C CA . SER A 1 87 ? -9.783 -1.893 15.442 1.00 85.19 87 SER A CA 1
ATOM 682 C C . SER A 1 87 ? -10.941 -0.938 15.779 1.00 85.19 87 SER A C 1
ATOM 684 O O . SER A 1 87 ? -10.990 0.181 15.251 1.00 85.19 87 SER A O 1
ATOM 686 N N . PRO A 1 88 ? -11.889 -1.349 16.644 1.00 84.62 88 PRO A N 1
ATOM 687 C CA . PRO A 1 88 ? -13.003 -0.496 17.043 1.00 84.62 88 PRO A CA 1
ATOM 688 C C . PRO A 1 88 ? -12.528 0.637 17.967 1.00 84.62 88 PRO A C 1
ATOM 690 O O . PRO A 1 88 ? -11.629 0.449 18.788 1.00 84.62 88 PRO A O 1
ATOM 693 N N . THR A 1 89 ? -13.127 1.822 17.845 1.00 85.38 89 THR A N 1
ATOM 694 C CA . THR A 1 89 ? -12.930 2.933 18.790 1.00 85.38 89 THR A CA 1
ATOM 695 C C . THR A 1 89 ? -13.783 2.727 20.038 1.00 85.38 89 THR A C 1
ATOM 697 O O . THR A 1 89 ? -14.797 2.039 19.979 1.00 85.38 89 THR A O 1
ATOM 700 N N . GLY A 1 90 ? -13.418 3.354 21.164 1.00 84.81 90 GLY A N 1
ATOM 701 C CA . GLY A 1 90 ? -14.181 3.230 22.419 1.00 84.81 90 GLY A CA 1
ATOM 702 C C . GLY A 1 90 ? -15.677 3.516 22.241 1.00 84.81 90 GLY A C 1
ATOM 703 O O . GLY A 1 90 ? -16.506 2.694 22.599 1.00 84.81 90 GLY A O 1
ATOM 704 N N . THR A 1 91 ? -16.013 4.582 21.512 1.00 86.06 91 THR A N 1
ATOM 705 C CA . THR A 1 91 ? -17.403 4.935 21.170 1.00 86.06 91 THR A CA 1
ATOM 706 C C . THR A 1 91 ? -18.141 3.872 20.349 1.00 86.06 91 THR A C 1
ATOM 708 O O . THR A 1 91 ? -19.355 3.724 20.456 1.00 86.06 91 THR A O 1
ATOM 711 N N . GLU A 1 92 ? -17.430 3.126 19.499 1.00 85.62 92 GLU A N 1
ATOM 712 C CA . GLU A 1 92 ? -18.015 2.042 18.707 1.00 85.62 92 GLU A CA 1
ATOM 713 C C . GLU A 1 92 ? -18.244 0.798 19.568 1.00 85.62 92 GLU A C 1
ATOM 715 O O . GLU A 1 92 ? -19.209 0.075 19.330 1.00 85.62 92 GLU A O 1
ATOM 720 N N . VAL A 1 93 ? -17.395 0.577 20.578 1.00 87.19 93 VAL A N 1
ATOM 721 C CA . VAL A 1 93 ? -17.577 -0.474 21.585 1.00 87.19 93 VAL A CA 1
ATOM 722 C C . VAL A 1 93 ? -18.786 -0.170 22.465 1.00 87.19 93 VAL A C 1
ATOM 724 O O . VAL A 1 93 ? -19.617 -1.057 22.640 1.00 87.19 93 VAL A O 1
ATOM 727 N N . ASP A 1 94 ? -18.939 1.069 22.934 1.00 89.94 94 ASP A N 1
ATOM 728 C CA .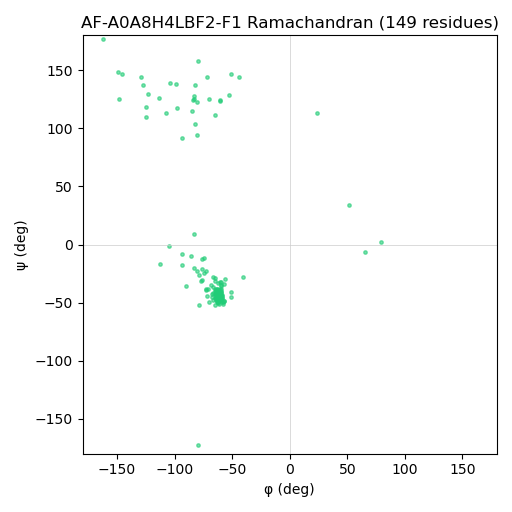 ASP A 1 94 ? -20.080 1.481 23.764 1.00 89.94 94 ASP A CA 1
ATOM 729 C C . ASP A 1 94 ? -21.406 1.274 23.020 1.00 89.94 94 ASP A C 1
ATOM 731 O O . ASP A 1 94 ? -22.310 0.597 23.508 1.00 89.94 94 ASP A O 1
ATOM 735 N N . ARG A 1 95 ? -21.476 1.728 21.762 1.00 87.94 95 ARG A N 1
ATOM 736 C CA . ARG A 1 95 ? -22.639 1.503 20.890 1.00 87.94 95 ARG A CA 1
ATOM 737 C C . ARG A 1 95 ? -22.925 0.013 20.665 1.00 87.94 95 ARG A C 1
ATOM 739 O O . ARG A 1 95 ? -24.076 -0.380 20.493 1.00 87.94 95 ARG A O 1
ATOM 746 N N . ALA A 1 96 ? -21.889 -0.825 20.593 1.00 87.62 96 ALA A N 1
ATOM 747 C CA . ALA A 1 96 ? -22.063 -2.269 20.417 1.00 87.62 96 ALA A CA 1
ATOM 748 C C . ALA A 1 96 ? -22.615 -2.916 21.682 1.00 87.62 96 ALA A C 1
ATOM 750 O O . ALA A 1 96 ? -23.478 -3.789 21.598 1.00 87.62 96 ALA A O 1
ATOM 751 N N . HIS A 1 97 ? -22.158 -2.438 22.837 1.00 89.75 97 HIS A N 1
ATOM 752 C CA . HIS A 1 97 ? -22.638 -2.864 24.138 1.00 89.75 97 HIS A CA 1
ATOM 753 C C . HIS A 1 97 ? -24.125 -2.530 24.318 1.00 89.75 97 HIS A C 1
ATOM 755 O O . HIS A 1 97 ? -24.900 -3.405 24.694 1.00 89.75 97 HIS A O 1
ATOM 761 N N . GLU A 1 98 ? -24.549 -1.315 23.953 1.00 91.19 98 GLU A N 1
ATOM 762 C CA . GLU A 1 98 ? -25.966 -0.914 23.957 1.00 91.19 98 GLU A CA 1
ATOM 763 C C . GLU A 1 98 ? -26.829 -1.792 23.036 1.00 91.19 98 GLU A C 1
ATOM 765 O O . GLU A 1 98 ? -27.969 -2.126 23.357 1.00 91.19 98 GLU A O 1
ATOM 770 N N . ALA A 1 99 ? -26.272 -2.226 21.904 1.00 88.25 99 ALA A N 1
ATOM 771 C CA . ALA A 1 99 ? -26.940 -3.097 20.942 1.00 88.25 99 ALA A CA 1
ATOM 772 C C . ALA A 1 99 ? -26.868 -4.601 21.292 1.00 88.25 99 ALA A C 1
ATOM 774 O O . ALA A 1 99 ? -27.232 -5.427 20.453 1.00 88.25 99 ALA A O 1
ATOM 775 N N . ASN A 1 100 ? -26.389 -4.978 22.489 1.00 88.06 100 ASN A N 1
ATOM 776 C CA . ASN A 1 100 ? -26.139 -6.370 22.900 1.00 88.06 100 ASN A CA 1
ATOM 777 C C . ASN A 1 100 ? -25.282 -7.163 21.887 1.00 88.06 100 ASN A C 1
ATOM 779 O O . ASN A 1 100 ? -25.466 -8.366 21.687 1.00 88.06 100 ASN A O 1
ATOM 783 N N . HIS A 1 101 ? -24.340 -6.487 21.224 1.00 86.25 101 HIS A N 1
ATOM 784 C CA . HIS A 1 101 ? -23.503 -7.060 20.177 1.00 86.25 101 HIS A CA 1
ATOM 785 C C . HIS A 1 101 ? -22.034 -7.130 20.610 1.00 86.25 101 HIS A C 1
ATOM 787 O O . HIS A 1 101 ? -21.414 -6.130 20.968 1.00 86.25 101 HIS A O 1
ATOM 793 N N . ALA A 1 102 ? -21.437 -8.320 20.523 1.00 84.31 102 ALA A N 1
ATOM 794 C CA . ALA A 1 102 ? -20.036 -8.528 20.874 1.00 84.31 102 ALA A CA 1
ATOM 795 C C . ALA A 1 102 ? -19.099 -8.180 19.703 1.00 84.31 102 ALA A C 1
ATOM 797 O O . ALA A 1 10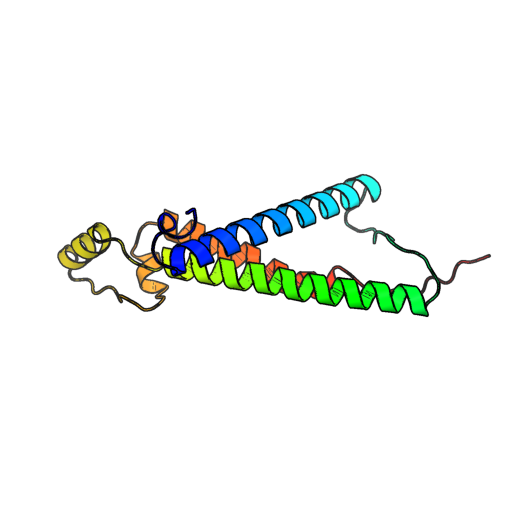2 ? -19.192 -8.757 18.616 1.00 84.31 102 ALA A O 1
ATOM 798 N N . LEU A 1 103 ? -18.144 -7.277 19.942 1.00 84.94 103 LEU A N 1
ATOM 799 C CA . LEU A 1 103 ? -17.049 -6.971 19.018 1.00 84.94 103 LEU A CA 1
ATOM 800 C C . LEU A 1 103 ? -15.775 -7.712 19.428 1.00 84.94 103 LEU A C 1
ATOM 802 O O . LEU A 1 103 ? -15.419 -7.772 20.602 1.00 84.94 103 LEU A O 1
ATOM 806 N N . LYS A 1 104 ? -15.049 -8.256 18.445 1.00 83.19 104 LYS A N 1
ATOM 807 C CA . LYS A 1 104 ? -13.744 -8.890 18.689 1.00 83.19 104 LYS A CA 1
ATOM 808 C C . LYS A 1 104 ? -12.646 -7.831 18.799 1.00 83.19 104 LYS A C 1
ATOM 810 O O . LYS A 1 104 ? -12.458 -7.067 17.858 1.00 83.19 104 LYS A O 1
ATOM 815 N N . ILE A 1 105 ? -11.920 -7.787 19.912 1.00 82.38 105 ILE A N 1
ATOM 816 C CA . ILE A 1 105 ? -10.836 -6.820 20.149 1.00 82.38 105 ILE A CA 1
ATOM 817 C C . ILE A 1 105 ? -9.492 -7.534 19.975 1.00 82.38 105 ILE A C 1
ATOM 819 O O . ILE A 1 105 ? -9.342 -8.682 20.383 1.00 82.38 105 ILE A O 1
ATOM 823 N N . GLY A 1 106 ? -8.522 -6.870 19.343 1.00 74.44 106 GLY A N 1
ATOM 824 C CA . GLY A 1 106 ? -7.166 -7.407 19.170 1.00 74.44 106 GLY A CA 1
ATOM 825 C C . GLY A 1 106 ? -7.002 -8.428 18.039 1.00 74.44 106 GLY A C 1
ATOM 826 O O . GLY A 1 106 ? -5.898 -8.918 17.832 1.00 74.44 106 GLY A O 1
ATOM 827 N N . VAL A 1 107 ? -8.062 -8.723 17.276 1.00 79.19 107 VAL A N 1
ATOM 828 C CA . VAL A 1 107 ? -7.989 -9.552 16.064 1.00 79.19 107 VAL A CA 1
ATOM 829 C C . VAL A 1 107 ? -8.629 -8.829 14.875 1.00 79.19 107 VAL A C 1
ATOM 831 O O . VAL A 1 107 ? -9.706 -8.245 15.032 1.00 79.19 107 VAL A O 1
ATOM 834 N N . PRO A 1 108 ? -8.017 -8.867 13.676 1.00 76.38 108 PRO A N 1
ATOM 835 C CA . PRO A 1 108 ? -8.631 -8.309 12.479 1.00 76.38 108 PRO A CA 1
ATOM 836 C C . PRO A 1 108 ? -9.899 -9.105 12.136 1.00 76.38 108 PRO A C 1
ATOM 838 O O . PRO A 1 108 ? -9.847 -10.282 11.787 1.00 76.38 108 PRO A O 1
ATOM 841 N N . SER A 1 109 ? -11.061 -8.464 12.279 1.00 81.56 109 SER A N 1
ATOM 842 C CA . SER A 1 109 ? -12.377 -9.073 12.064 1.00 81.56 109 SER A CA 1
ATOM 843 C C . SER A 1 109 ? -13.163 -8.261 11.042 1.00 81.56 109 SER A C 1
ATOM 845 O O . SER A 1 109 ? -13.654 -7.174 11.348 1.00 81.56 109 SER A O 1
ATOM 847 N N . LEU A 1 110 ? -13.354 -8.817 9.841 1.00 77.56 110 LEU A N 1
ATOM 848 C CA . LEU A 1 110 ? -14.186 -8.191 8.804 1.00 77.56 110 LEU A CA 1
ATOM 849 C C . LEU A 1 110 ? -15.614 -7.939 9.303 1.00 77.56 110 LEU A C 1
ATOM 851 O O . LEU A 1 110 ? -16.210 -6.916 8.986 1.00 77.56 110 LEU A O 1
ATOM 855 N N . ARG A 1 111 ? -16.143 -8.825 10.159 1.00 77.69 111 ARG A N 1
ATOM 856 C CA . ARG A 1 111 ? -17.472 -8.664 10.767 1.00 77.69 111 ARG A CA 1
ATOM 857 C C . ARG A 1 111 ? -17.558 -7.411 11.643 1.00 77.69 111 ARG A C 1
ATOM 859 O O . ARG A 1 111 ? -18.569 -6.717 11.585 1.00 77.69 111 ARG A O 1
ATOM 866 N N . ASN A 1 112 ? -16.509 -7.099 12.411 1.00 82.25 112 ASN A N 1
ATOM 867 C CA . ASN A 1 112 ? -16.466 -5.839 13.157 1.00 82.25 112 ASN A CA 1
ATOM 868 C C . ASN A 1 112 ? -16.478 -4.662 12.187 1.00 82.25 112 ASN A C 1
ATOM 870 O O . ASN A 1 112 ? -17.217 -3.711 12.407 1.00 82.25 112 ASN A O 1
ATOM 874 N N . LEU A 1 113 ? -15.695 -4.742 11.112 1.00 79.38 113 LEU A N 1
ATOM 875 C CA . LEU A 1 113 ? -15.550 -3.672 10.132 1.00 79.38 113 LEU A CA 1
ATOM 876 C C . LEU A 1 113 ? -16.886 -3.306 9.457 1.00 79.38 113 LEU A C 1
ATOM 878 O O . LEU A 1 113 ? -17.179 -2.126 9.297 1.00 79.38 113 LEU A O 1
ATOM 882 N N . PHE A 1 114 ? -17.717 -4.305 9.133 1.00 77.81 114 PHE A N 1
ATOM 883 C CA . PHE A 1 114 ? -19.061 -4.103 8.571 1.00 77.81 114 PHE A CA 1
ATOM 884 C C . PHE A 1 114 ? -20.060 -3.486 9.557 1.00 77.81 114 PHE A C 1
ATOM 886 O O . PHE A 1 114 ? -20.937 -2.729 9.148 1.00 77.81 114 PHE A O 1
ATOM 893 N N . TRP A 1 115 ? -19.953 -3.824 10.844 1.00 78.25 115 TRP A N 1
ATOM 894 C CA . TRP A 1 115 ? -20.834 -3.291 11.889 1.00 78.25 115 TRP A CA 1
ATOM 895 C C . TRP A 1 115 ? -20.439 -1.863 12.315 1.00 78.25 115 TRP A C 1
ATOM 897 O O . TRP A 1 115 ? -21.2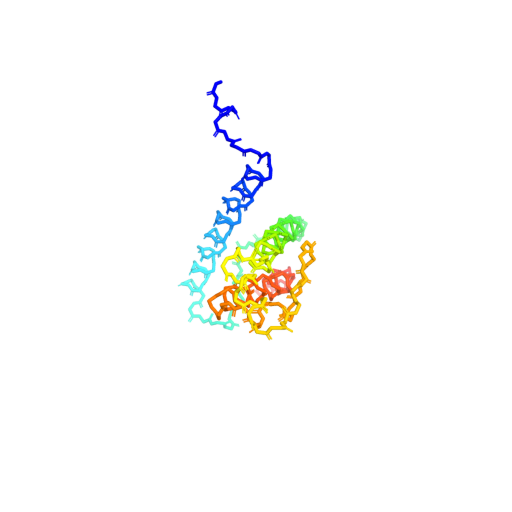48 -1.056 12.781 1.00 78.25 115 TRP A O 1
ATOM 907 N N . THR A 1 116 ? -19.163 -1.550 12.131 1.00 77.69 116 THR A N 1
ATOM 908 C CA . THR A 1 116 ? -18.515 -0.290 12.484 1.00 77.69 116 THR A CA 1
ATOM 909 C C . THR A 1 116 ? -18.791 0.806 11.429 1.00 77.69 116 THR A C 1
ATOM 911 O O . THR A 1 116 ? -19.635 0.649 10.547 1.00 77.69 116 THR A O 1
ATOM 914 N N . SER A 1 117 ? -18.143 1.972 11.526 1.00 81.25 117 SER A N 1
ATOM 915 C CA . SER A 1 117 ? -18.263 3.063 10.553 1.00 81.25 117 SER A CA 1
ATOM 916 C C . SER A 1 117 ? -17.999 2.618 9.107 1.00 81.25 117 SER A C 1
ATOM 918 O O . SER A 1 117 ? -16.933 2.087 8.782 1.00 81.25 117 SER A O 1
ATOM 920 N N . LYS A 1 118 ? -18.934 2.953 8.204 1.00 81.56 118 LYS A N 1
ATOM 921 C CA . LYS A 1 118 ? -18.816 2.715 6.753 1.00 81.56 118 LYS A CA 1
ATOM 922 C C . LYS A 1 118 ? -17.559 3.346 6.151 1.00 81.56 118 LYS A C 1
ATOM 924 O O . LYS A 1 118 ? -17.013 2.811 5.194 1.00 81.56 118 LYS A O 1
ATOM 929 N N . VAL A 1 119 ? -17.074 4.450 6.720 1.00 84.31 119 VAL A N 1
ATOM 930 C CA . VAL A 1 119 ? -15.851 5.122 6.254 1.00 84.31 119 VAL A CA 1
ATOM 931 C C . VAL A 1 119 ? -14.634 4.213 6.431 1.00 84.31 119 VAL A C 1
ATOM 933 O O . VAL A 1 119 ? -13.856 4.048 5.497 1.00 84.31 119 VAL A O 1
ATOM 936 N N . LYS A 1 120 ? -14.506 3.551 7.590 1.00 85.44 120 LYS A N 1
ATOM 937 C CA . LYS A 1 120 ? -13.408 2.607 7.854 1.00 85.44 120 LYS A CA 1
ATOM 938 C C . LYS A 1 120 ? -13.459 1.419 6.901 1.00 85.44 120 LYS A C 1
ATOM 940 O O . LYS A 1 120 ? -12.421 1.010 6.391 1.00 85.44 120 LYS A O 1
ATOM 945 N N . PHE A 1 121 ? -14.663 0.918 6.623 1.00 85.81 121 PHE A N 1
ATOM 946 C CA . PHE A 1 121 ? -14.874 -0.150 5.650 1.00 85.81 121 PHE A CA 1
ATOM 947 C C . PHE A 1 121 ? -14.440 0.258 4.234 1.00 85.81 121 PHE A C 1
ATOM 949 O O . PHE A 1 121 ? -13.688 -0.469 3.591 1.00 85.81 121 PHE A O 1
ATOM 956 N N . VAL A 1 122 ? -1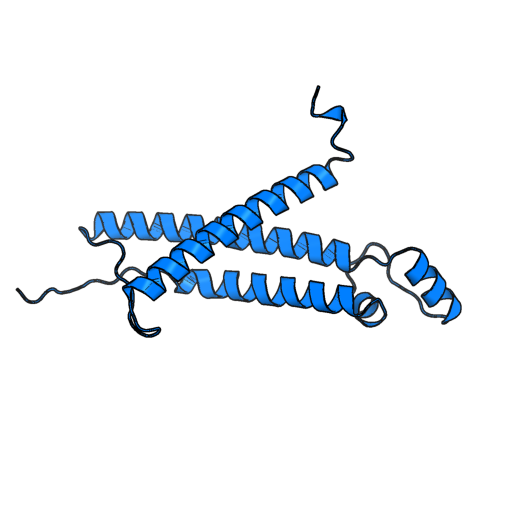4.854 1.439 3.765 1.00 87.19 122 VAL A N 1
ATOM 957 C CA . VAL A 1 122 ? -14.465 1.948 2.441 1.00 87.19 122 VAL A CA 1
ATOM 958 C C . VAL A 1 122 ? -12.951 2.136 2.352 1.00 87.19 122 VAL A C 1
ATOM 960 O O . VAL A 1 122 ? -12.343 1.654 1.402 1.00 87.19 122 VAL A O 1
ATOM 963 N N . CYS A 1 123 ? -12.317 2.761 3.349 1.00 86.12 123 CYS A N 1
ATOM 964 C CA . CYS A 1 123 ? -10.860 2.914 3.376 1.00 86.12 123 CYS A CA 1
ATOM 965 C C . CYS A 1 123 ? -10.135 1.562 3.358 1.00 86.12 123 CYS A C 1
ATOM 967 O O . CYS A 1 123 ? -9.160 1.399 2.632 1.00 86.12 123 CYS A O 1
ATOM 969 N N . TRP A 1 124 ? -10.623 0.580 4.117 1.00 89.62 124 TRP A N 1
ATOM 970 C CA . TRP A 1 124 ? -10.060 -0.769 4.140 1.00 89.62 124 TRP A CA 1
ATOM 971 C C . TRP A 1 124 ? -10.147 -1.446 2.768 1.00 89.62 124 TRP A C 1
ATOM 973 O O . TRP A 1 124 ? -9.147 -1.968 2.280 1.00 89.62 124 TRP A O 1
ATOM 983 N N . ILE A 1 125 ? -11.310 -1.370 2.107 1.00 88.06 125 ILE A N 1
ATOM 984 C CA . ILE A 1 125 ? -11.499 -1.906 0.752 1.00 88.06 125 ILE A CA 1
ATOM 985 C C . ILE A 1 125 ? -10.593 -1.193 -0.250 1.00 88.06 125 ILE A C 1
ATOM 987 O O . ILE A 1 125 ? -9.994 -1.855 -1.090 1.00 88.06 125 ILE A O 1
ATOM 991 N N . LEU A 1 126 ? -10.439 0.129 -0.152 1.00 86.56 126 LEU A N 1
ATOM 992 C CA . LEU A 1 126 ? -9.536 0.884 -1.023 1.00 86.56 126 LEU A CA 1
ATOM 993 C C . LEU A 1 126 ? -8.082 0.423 -0.869 1.00 86.56 126 LEU A C 1
ATOM 995 O O . LEU A 1 126 ? -7.407 0.215 -1.875 1.00 86.56 126 LEU A O 1
ATOM 999 N N . PHE A 1 127 ? -7.601 0.207 0.358 1.00 85.94 127 PHE A N 1
ATOM 1000 C CA . PHE A 1 127 ? -6.258 -0.339 0.588 1.00 85.94 127 PHE A CA 1
ATOM 1001 C C . PHE A 1 127 ? -6.112 -1.768 0.058 1.00 85.94 127 PHE A C 1
ATOM 1003 O O . PHE A 1 127 ? -5.093 -2.098 -0.549 1.00 85.94 127 PHE A O 1
ATOM 1010 N N . PHE A 1 128 ? -7.131 -2.608 0.226 1.00 86.38 128 PHE A N 1
ATOM 1011 C CA . PHE A 1 128 ? -7.126 -3.977 -0.284 1.00 86.38 128 PHE A CA 1
ATOM 1012 C C . PHE A 1 128 ? -7.091 -4.023 -1.821 1.00 86.38 128 PHE A C 1
ATOM 1014 O O . PHE A 1 128 ? -6.214 -4.651 -2.412 1.00 86.38 128 PHE A O 1
ATOM 1021 N N . VAL A 1 129 ? -8.012 -3.307 -2.472 1.00 85.44 129 VAL A N 1
ATOM 1022 C CA . VAL A 1 129 ? -8.178 -3.284 -3.935 1.00 85.44 129 VAL A CA 1
ATOM 1023 C C . VAL A 1 129 ? -7.060 -2.514 -4.632 1.00 85.44 129 VAL A C 1
ATOM 1025 O O . VAL A 1 129 ? -6.798 -2.765 -5.799 1.00 85.44 129 VAL A O 1
ATOM 1028 N N . SER A 1 130 ? -6.368 -1.596 -3.961 1.00 80.44 130 SER A N 1
ATOM 1029 C CA . SER A 1 130 ? -5.173 -0.975 -4.543 1.00 80.44 130 SER A CA 1
ATOM 1030 C C . SER A 1 130 ? -3.957 -1.893 -4.433 1.00 80.44 130 SER A C 1
ATOM 1032 O O . SER A 1 130 ? -3.308 -2.172 -5.439 1.00 80.44 130 SER A O 1
ATOM 1034 N N . SER A 1 131 ? -3.655 -2.402 -3.236 1.00 83.12 131 SER A N 1
ATOM 1035 C CA . SER A 1 131 ? -2.412 -3.142 -2.984 1.00 83.12 131 SER A CA 1
ATOM 1036 C C . SER A 1 131 ? -2.377 -4.538 -3.606 1.00 83.12 131 SER A C 1
ATOM 1038 O O . SER A 1 131 ? -1.339 -4.933 -4.138 1.00 83.12 131 SER A O 1
ATOM 1040 N N . PHE A 1 132 ? -3.490 -5.277 -3.580 1.00 80.12 132 PHE A N 1
ATOM 1041 C CA . PHE A 1 132 ? -3.519 -6.665 -4.042 1.00 80.12 132 PHE A CA 1
ATOM 1042 C C . PHE A 1 132 ? -3.375 -6.790 -5.573 1.00 80.12 132 PHE A C 1
ATOM 1044 O O . PHE A 1 132 ? -2.480 -7.509 -6.021 1.00 80.12 132 PHE A O 1
ATOM 1051 N N . PRO A 1 133 ? -4.145 -6.055 -6.401 1.00 75.50 133 PRO A N 1
ATOM 1052 C CA . PRO A 1 133 ? -3.950 -6.032 -7.849 1.00 75.50 133 PRO A CA 1
ATOM 1053 C C . PRO A 1 133 ? -2.599 -5.453 -8.253 1.00 75.50 133 PRO A C 1
ATOM 1055 O O . PRO A 1 133 ? -1.967 -6.008 -9.144 1.00 75.50 133 PRO A O 1
ATOM 1058 N N . LEU A 1 134 ? -2.117 -4.388 -7.594 1.00 73.00 134 LEU A N 1
ATOM 1059 C CA . LEU A 1 134 ? -0.779 -3.860 -7.879 1.00 73.00 134 LEU A CA 1
ATOM 1060 C C . LEU A 1 134 ? 0.281 -4.944 -7.693 1.00 73.00 134 LEU A C 1
ATOM 1062 O O . LEU A 1 134 ? 1.084 -5.151 -8.593 1.00 73.00 134 LEU A O 1
ATOM 1066 N N . HIS A 1 135 ? 0.263 -5.670 -6.573 1.00 75.75 135 HIS A N 1
ATOM 1067 C CA . HIS A 1 135 ? 1.219 -6.750 -6.332 1.00 75.75 135 HIS A CA 1
ATOM 1068 C C . HIS A 1 135 ? 1.110 -7.877 -7.367 1.00 75.75 135 HIS A C 1
ATOM 1070 O O . HIS A 1 135 ? 2.132 -8.346 -7.864 1.00 75.75 135 HIS A O 1
ATOM 1076 N N . LEU A 1 136 ? -0.114 -8.265 -7.741 1.00 76.06 136 LEU A N 1
ATOM 1077 C CA . LEU A 1 136 ? -0.352 -9.325 -8.718 1.00 76.06 136 LEU A CA 1
ATOM 1078 C C . LEU A 1 136 ? 0.115 -8.937 -10.131 1.00 76.06 136 LEU A C 1
ATOM 1080 O O . LEU A 1 136 ? 0.811 -9.706 -10.789 1.00 76.06 136 LEU A O 1
ATOM 1084 N N . PHE A 1 137 ? -0.249 -7.741 -10.596 1.00 74.50 137 PHE A N 1
ATOM 1085 C CA . PHE A 1 137 ? 0.005 -7.302 -11.968 1.00 74.50 137 PHE A CA 1
ATOM 1086 C C . PHE A 1 137 ? 1.413 -6.739 -12.181 1.00 74.50 137 PHE A C 1
ATOM 1088 O O . PHE A 1 137 ? 1.896 -6.749 -13.312 1.00 74.50 137 PHE A O 1
ATOM 1095 N N . PHE A 1 138 ? 2.116 -6.306 -11.126 1.00 71.94 138 PHE A N 1
ATOM 1096 C CA . PHE A 1 138 ? 3.492 -5.814 -11.260 1.00 71.94 138 PHE A CA 1
ATOM 1097 C C . PHE A 1 138 ? 4.447 -6.864 -11.832 1.00 71.94 138 PHE A C 1
ATOM 1099 O O . PHE A 1 138 ? 5.377 -6.508 -12.554 1.00 71.94 138 PHE A O 1
ATOM 1106 N N . ASN A 1 139 ? 4.212 -8.148 -11.542 1.00 70.31 139 ASN A N 1
ATOM 1107 C CA . ASN A 1 139 ? 5.051 -9.230 -12.051 1.00 70.31 139 ASN A CA 1
ATOM 1108 C C . ASN A 1 139 ? 4.968 -9.354 -13.583 1.00 70.31 139 ASN A C 1
ATOM 1110 O O . ASN A 1 139 ? 5.962 -9.668 -14.227 1.00 70.31 139 ASN A O 1
ATOM 1114 N N . SER A 1 140 ? 3.811 -9.028 -14.164 1.00 73.19 140 SER A N 1
ATOM 1115 C CA . SER A 1 140 ? 3.568 -9.079 -15.610 1.00 73.19 140 SER A CA 1
ATOM 1116 C C . SER A 1 140 ? 3.809 -7.747 -16.329 1.00 73.19 140 SER A C 1
ATOM 1118 O O . SER A 1 140 ? 3.776 -7.707 -17.554 1.00 73.19 140 SER A O 1
ATOM 1120 N N . ALA A 1 141 ? 4.035 -6.652 -15.595 1.00 74.69 141 ALA A N 1
ATOM 1121 C CA . ALA A 1 141 ? 4.150 -5.310 -16.168 1.00 74.69 141 ALA A CA 1
ATOM 1122 C C . ALA A 1 141 ? 5.476 -5.061 -16.907 1.00 74.69 141 ALA A C 1
ATOM 1124 O O . ALA A 1 141 ? 5.545 -4.195 -17.775 1.00 74.69 141 ALA A O 1
ATOM 1125 N N . VAL A 1 142 ? 6.533 -5.796 -16.557 1.00 76.50 142 VAL A N 1
ATOM 1126 C CA . VAL A 1 142 ? 7.850 -5.694 -17.191 1.00 76.50 142 VAL A CA 1
ATOM 1127 C C . VAL A 1 142 ? 8.225 -7.071 -17.707 1.00 76.50 142 VAL A C 1
ATOM 1129 O O . VAL A 1 142 ? 8.167 -8.042 -16.966 1.00 76.50 142 VAL A O 1
ATOM 1132 N N . PHE A 1 143 ? 8.623 -7.159 -18.969 1.00 79.19 143 PHE A N 1
ATOM 1133 C CA . PHE A 1 143 ? 9.112 -8.394 -19.566 1.00 79.19 143 PHE A CA 1
ATOM 1134 C C . PHE A 1 143 ? 10.204 -8.069 -20.582 1.00 79.19 143 PHE A C 1
ATOM 1136 O O . PHE A 1 143 ? 10.185 -7.017 -21.221 1.00 79.19 143 PHE A O 1
ATOM 1143 N N . ALA A 1 144 ? 11.184 -8.961 -20.703 1.00 80.69 144 ALA A N 1
ATOM 1144 C CA . ALA A 1 144 ? 12.167 -8.890 -21.772 1.00 80.69 144 ALA A CA 1
ATOM 1145 C C . ALA A 1 144 ? 11.575 -9.525 -23.037 1.00 80.69 144 ALA A C 1
ATOM 1147 O O . ALA A 1 144 ? 10.946 -10.579 -22.966 1.00 80.69 144 ALA A O 1
ATOM 1148 N N . THR A 1 145 ? 11.793 -8.894 -24.187 1.00 81.69 145 THR A N 1
ATOM 1149 C CA . THR A 1 145 ? 11.458 -9.455 -25.498 1.00 81.69 145 THR A CA 1
ATOM 1150 C C . THR A 1 145 ? 12.671 -9.354 -26.405 1.00 81.69 145 THR A C 1
ATOM 1152 O O . THR A 1 145 ? 13.428 -8.385 -26.335 1.00 81.69 145 THR A O 1
ATOM 1155 N N . GLU A 1 146 ? 12.857 -10.357 -27.255 1.00 77.06 146 GLU A N 1
ATOM 1156 C CA . GLU A 1 146 ? 13.816 -10.281 -28.350 1.00 77.06 146 GLU A CA 1
ATOM 1157 C C . GLU A 1 146 ? 13.140 -9.560 -29.516 1.00 77.06 146 GLU A C 1
ATOM 1159 O O . GLU A 1 146 ? 12.017 -9.893 -29.896 1.00 77.06 146 GLU A O 1
ATOM 1164 N N . TYR A 1 147 ? 13.797 -8.531 -30.044 1.00 66.75 147 TYR A N 1
ATOM 1165 C CA . TYR A 1 147 ? 13.358 -7.833 -31.245 1.00 66.75 147 TYR A CA 1
ATOM 1166 C C . TYR A 1 147 ? 14.310 -8.217 -32.375 1.00 66.75 147 TYR A C 1
ATOM 1168 O O . TYR A 1 147 ? 15.496 -7.895 -32.329 1.00 66.75 147 TYR A O 1
ATOM 1176 N N . MET A 1 148 ? 13.803 -8.945 -33.370 1.00 62.41 148 MET A N 1
ATOM 1177 C CA . MET A 1 148 ? 14.513 -9.132 -34.631 1.00 62.41 148 MET A CA 1
ATOM 1178 C C . MET A 1 148 ? 14.267 -7.875 -35.461 1.00 62.41 148 MET A C 1
ATOM 1180 O O . MET A 1 148 ? 13.229 -7.748 -36.107 1.00 62.41 148 MET A O 1
ATOM 1184 N N . GLY A 1 149 ? 15.185 -6.912 -35.384 1.00 56.50 149 GLY A N 1
ATOM 1185 C CA . GLY A 1 149 ? 15.200 -5.813 -36.339 1.00 56.50 149 GLY A CA 1
ATOM 1186 C C . GLY A 1 149 ? 15.391 -6.386 -37.740 1.00 56.50 149 GLY A C 1
ATOM 1187 O O . GLY A 1 149 ? 16.331 -7.142 -37.966 1.00 56.50 149 GLY A O 1
ATOM 1188 N N . THR A 1 150 ? 14.476 -6.078 -38.655 1.00 53.19 150 THR A N 1
ATOM 1189 C CA . THR A 1 150 ? 14.772 -6.150 -40.086 1.00 53.19 150 THR A CA 1
ATOM 1190 C C . THR A 1 150 ? 15.739 -5.019 -40.401 1.00 53.19 150 THR A C 1
ATOM 1192 O O . THR A 1 150 ? 15.440 -3.873 -40.057 1.00 53.19 150 THR A O 1
ATOM 1195 N N . ASP A 1 151 ? 16.872 -5.388 -40.989 1.00 44.38 151 ASP A N 1
ATOM 1196 C CA . ASP A 1 151 ? 17.957 -4.524 -41.468 1.00 44.38 151 ASP A CA 1
ATOM 1197 C C . ASP A 1 151 ? 17.490 -3.239 -42.181 1.00 44.38 151 ASP A C 1
ATOM 1199 O O . ASP A 1 151 ? 16.486 -3.295 -42.936 1.00 44.38 151 ASP A O 1
#

Organism: NCBI:txid1237068

pLDDT: mean 77.96, std 9.5, range [41.94, 91.19]

Nearest PDB structures (foldseek):
  6ysl-assembly1_C  TM=3.666E-01  e=6.643E+00  Bacillus subtilis subsp. subtilis str. 168

Radius of gyration: 21.63 Å; Cα contacts (8 Å, |Δi|>4): 89; chains: 1; bounding box: 50×25×66 Å

Sequence (151 aa):
MLWEKIGSGWRLAAILNTIAVFIFTIFGAILLYWSVSKSGSMNTNFIFFENSCNQSKSVNLWLHLLLNVCSTGVLASSNFFMQVLSSPTGTEVDRAHEANHALKIGVPSLRNLFWTSKVKFVCWILFFVSSFPLHLFFNSAVFATEYMGTD

Solvent-accessible surface area (backbone atoms only — not comparable to full-atom values): 8971 Å² total; per-residue (Å²): 139,70,69,85,78,56,59,65,69,69,52,50,52,49,50,54,45,49,53,52,40,51,53,51,51,52,52,51,50,52,53,50,50,52,49,49,72,71,48,78,44,96,84,53,86,77,84,88,78,88,66,60,69,73,57,45,51,52,52,47,52,53,49,53,52,51,50,51,55,51,33,51,48,39,38,53,42,37,52,50,51,40,43,60,52,27,53,79,52,73,72,56,49,52,56,25,56,76,65,76,43,90,74,73,79,98,49,81,35,72,71,45,27,71,75,45,60,66,66,45,39,51,53,37,50,50,39,48,65,50,31,52,53,48,45,63,48,55,69,72,72,62,80,88,77,90,79,86,77,81,132

Mean predicted aligned error: 10.02 Å

InterPro domains:
  IPR046623 Domain of unknown function DUF6536 [PF20163] (10-145)